Protein AF-A0A1M5T2S7-F1 (afdb_monomer_lite)

pLDDT: mean 73.6, std 13.75, range [48.53, 91.06]

Structure (mmCIF, N/CA/C/O backbone):
data_AF-A0A1M5T2S7-F1
#
_entry.id   AF-A0A1M5T2S7-F1
#
loop_
_atom_site.group_PDB
_atom_site.id
_atom_site.type_symbol
_atom_site.label_atom_id
_atom_site.label_alt_id
_atom_site.label_comp_id
_atom_site.label_asym_id
_atom_site.label_entity_id
_atom_site.label_seq_id
_atom_site.pdbx_PDB_ins_code
_atom_site.Cartn_x
_atom_site.Cartn_y
_atom_site.Cartn_z
_atom_site.occupancy
_atom_site.B_iso_or_equiv
_atom_site.auth_seq_id
_atom_site.auth_comp_id
_atom_site.auth_asym_id
_atom_site.auth_atom_id
_atom_site.pdbx_PDB_model_num
ATOM 1 N N . MET A 1 1 ? 0.866 -18.373 14.833 1.00 62.03 1 MET A N 1
ATOM 2 C CA . MET A 1 1 ? 0.786 -16.939 14.467 1.00 62.03 1 MET A CA 1
ATOM 3 C C . MET A 1 1 ? -0.603 -16.441 14.815 1.00 62.03 1 MET A C 1
ATOM 5 O O . MET A 1 1 ? -1.558 -17.088 14.413 1.00 62.03 1 MET A O 1
ATOM 9 N N . ASN A 1 2 ? -0.720 -15.351 15.576 1.00 82.12 2 ASN A N 1
ATOM 10 C CA . ASN A 1 2 ? -2.017 -14.754 15.910 1.00 82.12 2 ASN A CA 1
ATOM 11 C C . ASN A 1 2 ? -2.513 -13.877 14.748 1.00 82.12 2 ASN A C 1
ATOM 13 O O . ASN A 1 2 ? -1.698 -13.231 14.083 1.00 82.12 2 ASN A O 1
ATOM 17 N N . LEU A 1 3 ? -3.829 -13.815 14.523 1.00 81.38 3 LEU A N 1
ATOM 18 C CA . LEU A 1 3 ? -4.436 -12.997 13.463 1.00 81.38 3 LEU A CA 1
ATOM 19 C C . LEU A 1 3 ? -4.122 -11.505 13.654 1.00 81.38 3 LEU A C 1
ATOM 21 O O . LEU A 1 3 ? -3.834 -10.819 12.679 1.00 81.38 3 LEU A O 1
ATOM 25 N N . LYS A 1 4 ? -4.048 -11.023 14.902 1.00 80.94 4 LYS A N 1
ATOM 26 C CA . LYS A 1 4 ? -3.491 -9.699 15.246 1.00 80.94 4 LYS A CA 1
ATOM 27 C C . LYS A 1 4 ? -2.093 -9.455 14.676 1.00 80.94 4 LYS A C 1
ATOM 29 O O . LYS A 1 4 ? -1.859 -8.409 14.081 1.00 80.94 4 LYS A O 1
ATOM 34 N N . THR A 1 5 ? -1.168 -10.404 14.826 1.00 87.19 5 THR A N 1
ATOM 35 C CA . THR A 1 5 ? 0.204 -10.277 14.301 1.00 87.19 5 THR A CA 1
ATOM 36 C C . THR A 1 5 ? 0.207 -10.233 12.773 1.00 87.19 5 THR A C 1
ATOM 38 O O . THR A 1 5 ? 0.924 -9.429 12.184 1.00 87.19 5 THR A O 1
ATOM 41 N N . ILE A 1 6 ? -0.633 -11.054 12.135 1.00 87.00 6 ILE A N 1
ATOM 42 C CA . ILE A 1 6 ? -0.800 -11.071 10.675 1.00 87.00 6 ILE A CA 1
ATOM 43 C C . ILE A 1 6 ? -1.384 -9.740 10.183 1.00 87.00 6 ILE A C 1
ATOM 45 O O . ILE A 1 6 ? -0.851 -9.140 9.255 1.00 87.00 6 ILE A O 1
ATOM 49 N N . GLY A 1 7 ? -2.439 -9.242 1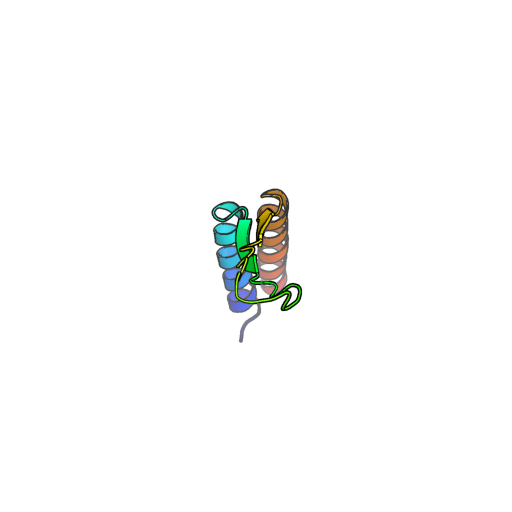0.829 1.00 85.38 7 GLY A N 1
ATOM 50 C CA . GLY A 1 7 ? -3.097 -7.993 10.455 1.00 85.38 7 GLY A CA 1
ATOM 51 C C . GLY A 1 7 ? -2.202 -6.765 10.638 1.00 85.38 7 GLY A C 1
ATOM 52 O O . GLY A 1 7 ? -2.162 -5.909 9.758 1.00 85.38 7 GLY A O 1
ATOM 53 N N . ILE A 1 8 ? -1.408 -6.711 11.714 1.00 87.94 8 ILE A N 1
ATOM 54 C CA . ILE A 1 8 ? -0.388 -5.666 11.901 1.00 87.94 8 ILE A CA 1
ATOM 55 C C . ILE A 1 8 ? 0.661 -5.727 10.782 1.00 87.94 8 ILE A C 1
ATOM 57 O O . ILE A 1 8 ? 1.012 -4.690 10.222 1.00 87.94 8 ILE A O 1
ATOM 61 N N . GLY A 1 9 ? 1.115 -6.927 10.402 1.00 91.06 9 GLY A N 1
ATOM 62 C CA . GLY A 1 9 ? 2.037 -7.105 9.277 1.00 91.06 9 GLY A CA 1
ATOM 63 C C . GLY A 1 9 ? 1.476 -6.566 7.957 1.00 91.06 9 GLY A C 1
ATOM 64 O O . GLY A 1 9 ? 2.165 -5.838 7.247 1.00 91.06 9 GLY A O 1
ATOM 65 N N . ILE A 1 10 ? 0.203 -6.849 7.663 1.00 88.50 10 ILE A N 1
ATOM 66 C CA . ILE A 1 10 ? -0.480 -6.355 6.455 1.00 88.50 10 ILE A CA 1
ATOM 67 C C . ILE A 1 10 ? -0.577 -4.824 6.454 1.00 88.50 10 ILE A C 1
ATOM 69 O O . ILE A 1 10 ? -0.338 -4.206 5.420 1.00 88.50 10 ILE A O 1
ATOM 73 N N . ILE A 1 11 ? -0.881 -4.198 7.597 1.00 89.06 11 ILE A N 1
ATOM 74 C CA . ILE A 1 11 ? -0.960 -2.731 7.709 1.00 89.06 11 ILE A CA 1
ATOM 75 C C . ILE A 1 11 ? 0.402 -2.086 7.431 1.00 89.06 11 ILE A C 1
ATOM 77 O O . ILE A 1 11 ? 0.468 -1.102 6.698 1.00 89.06 11 ILE A O 1
ATOM 81 N N . ILE A 1 12 ? 1.486 -2.647 7.976 1.00 90.88 12 ILE A N 1
ATOM 82 C CA . ILE A 1 12 ? 2.848 -2.141 7.746 1.00 90.88 12 ILE A CA 1
ATOM 83 C C . ILE A 1 12 ? 3.211 -2.241 6.260 1.00 90.88 12 ILE A C 1
ATOM 85 O O . ILE A 1 12 ? 3.691 -1.270 5.678 1.00 90.88 12 ILE A O 1
ATOM 89 N N . ILE A 1 13 ? 2.931 -3.381 5.624 1.00 88.50 13 ILE A N 1
ATOM 90 C CA . ILE A 1 13 ? 3.170 -3.576 4.186 1.00 88.50 13 ILE A CA 1
ATOM 91 C C . ILE A 1 13 ? 2.332 -2.595 3.355 1.00 88.50 13 ILE A C 1
ATOM 93 O O . ILE A 1 13 ? 2.853 -1.966 2.434 1.00 88.50 13 ILE A O 1
ATOM 97 N N . GLY A 1 14 ? 1.055 -2.418 3.706 1.00 85.06 14 GLY A N 1
ATOM 98 C CA . GLY A 1 14 ? 0.160 -1.465 3.053 1.00 85.06 14 GLY A CA 1
ATOM 99 C C . GLY A 1 14 ? 0.669 -0.028 3.154 1.00 85.06 14 GLY A C 1
ATOM 100 O O . GLY A 1 14 ? 0.688 0.681 2.152 1.00 85.06 14 GLY A O 1
ATOM 101 N N . ALA A 1 15 ? 1.165 0.383 4.326 1.00 87.38 15 ALA A N 1
ATOM 102 C CA . ALA A 1 15 ? 1.769 1.699 4.520 1.00 87.38 15 ALA A CA 1
ATOM 103 C C . ALA A 1 15 ? 3.002 1.895 3.628 1.00 87.38 15 ALA A C 1
ATOM 105 O O . ALA A 1 15 ? 3.096 2.905 2.935 1.00 87.38 15 ALA A O 1
ATOM 106 N N . ILE A 1 16 ? 3.903 0.909 3.569 1.00 87.50 16 ILE A N 1
ATOM 107 C CA . ILE A 1 16 ? 5.091 0.953 2.702 1.00 87.50 16 ILE A CA 1
ATOM 108 C C . ILE A 1 16 ? 4.686 1.074 1.225 1.00 87.50 16 ILE A C 1
ATOM 110 O O . ILE A 1 16 ? 5.256 1.892 0.509 1.00 87.50 16 ILE A O 1
ATOM 114 N N . MET A 1 17 ? 3.673 0.331 0.772 1.00 82.62 17 MET A N 1
ATOM 115 C CA . MET A 1 17 ? 3.167 0.416 -0.605 1.00 82.62 17 MET A CA 1
ATOM 116 C C . MET A 1 17 ? 2.598 1.792 -0.974 1.00 82.62 17 MET A C 1
ATOM 118 O O . MET A 1 17 ? 2.687 2.187 -2.133 1.00 82.62 17 MET A O 1
ATOM 122 N N . VAL A 1 18 ? 2.030 2.539 -0.020 1.00 81.00 18 VAL A N 1
ATOM 123 C CA . VAL A 1 18 ? 1.570 3.916 -0.281 1.00 81.00 18 VAL A CA 1
ATOM 124 C C . VAL A 1 18 ? 2.755 4.852 -0.532 1.00 81.00 18 VAL A C 1
ATOM 126 O O . VAL A 1 18 ? 2.665 5.719 -1.398 1.00 81.00 18 VAL A O 1
ATOM 129 N N . PHE A 1 19 ? 3.866 4.670 0.188 1.00 79.56 19 PHE A N 1
ATOM 130 C CA . PHE A 1 19 ? 5.084 5.459 -0.025 1.00 79.56 19 PHE A CA 1
ATOM 131 C C . PHE A 1 19 ? 5.846 5.034 -1.291 1.00 79.56 19 PHE A C 1
ATOM 133 O O . PHE A 1 19 ? 6.396 5.886 -1.985 1.00 79.56 19 PHE A O 1
ATOM 140 N N . TYR A 1 20 ? 5.847 3.740 -1.624 1.00 77.31 20 TYR A N 1
ATOM 141 C CA . TYR A 1 20 ? 6.465 3.184 -2.831 1.00 77.31 20 TYR A CA 1
ATOM 142 C C . TYR A 1 20 ? 5.404 2.902 -3.906 1.00 77.31 20 TYR A C 1
ATOM 144 O O . TYR A 1 20 ? 5.024 1.757 -4.155 1.00 77.31 20 TYR A O 1
ATOM 152 N N . THR A 1 21 ? 4.936 3.960 -4.575 1.00 71.19 21 THR A N 1
ATOM 153 C CA . THR A 1 21 ? 3.877 3.931 -5.613 1.00 71.19 21 THR A CA 1
ATOM 154 C C . THR A 1 21 ? 4.285 3.261 -6.930 1.00 71.19 21 THR A C 1
ATOM 156 O O . THR A 1 21 ? 3.530 3.238 -7.903 1.00 71.19 21 THR A O 1
ATOM 159 N N . GLY A 1 22 ? 5.465 2.661 -6.980 1.00 69.06 22 GLY A N 1
ATOM 160 C CA . GLY A 1 22 ? 5.886 1.846 -8.098 1.00 69.06 22 GLY A CA 1
ATOM 161 C C . GLY A 1 22 ? 7.315 1.375 -7.941 1.00 69.06 22 GLY A C 1
ATOM 162 O O . GLY A 1 22 ? 8.102 1.941 -7.181 1.00 69.06 22 GLY A O 1
ATOM 163 N N . PHE A 1 23 ? 7.645 0.334 -8.689 1.00 69.62 23 PHE A N 1
ATOM 164 C CA . PHE A 1 23 ? 9.010 -0.130 -8.864 1.00 69.62 23 PHE A CA 1
ATOM 165 C C . PHE A 1 23 ? 9.302 -0.206 -10.361 1.00 69.62 23 PHE A C 1
ATOM 167 O O . PHE A 1 23 ? 8.451 -0.574 -11.170 1.00 69.62 23 PHE A O 1
ATOM 174 N N . ASN A 1 24 ? 10.510 0.189 -10.748 1.00 62.59 24 ASN A N 1
ATOM 175 C CA . ASN A 1 24 ? 10.962 0.045 -12.125 1.00 62.59 24 ASN A CA 1
ATOM 176 C C . ASN A 1 24 ? 11.603 -1.334 -12.270 1.00 62.59 24 ASN A C 1
ATOM 178 O O . ASN A 1 24 ? 12.590 -1.616 -11.590 1.00 62.59 24 ASN A O 1
ATOM 182 N N . TYR A 1 25 ? 11.042 -2.188 -13.126 1.00 59.91 25 TYR A N 1
ATOM 183 C CA . TYR A 1 25 ? 11.656 -3.467 -13.462 1.00 59.91 25 TYR A CA 1
ATOM 184 C C . TYR A 1 25 ? 12.375 -3.320 -14.802 1.00 59.91 25 TYR A C 1
ATOM 186 O O . TYR A 1 25 ? 11.760 -2.981 -15.814 1.00 59.91 25 TYR A O 1
ATOM 194 N N . VAL A 1 26 ? 13.692 -3.516 -14.808 1.00 60.47 26 VAL A N 1
ATOM 195 C CA . VAL A 1 26 ? 14.497 -3.446 -16.032 1.00 60.47 26 VAL A CA 1
ATOM 196 C C . VAL A 1 26 ? 14.542 -4.842 -16.631 1.00 60.47 26 VAL A C 1
ATOM 198 O O . VAL A 1 26 ? 15.061 -5.766 -16.007 1.00 60.47 26 VAL A O 1
ATOM 201 N N . THR A 1 27 ? 14.000 -4.996 -17.837 1.00 62.38 27 THR A N 1
ATOM 202 C CA . THR A 1 27 ? 14.085 -6.248 -18.589 1.00 62.38 27 THR A CA 1
ATOM 203 C C . THR A 1 27 ? 15.073 -6.064 -19.735 1.00 62.38 27 THR A C 1
ATOM 205 O O . THR A 1 27 ? 14.909 -5.203 -20.601 1.00 62.38 27 THR A O 1
ATOM 208 N N . THR A 1 28 ? 16.110 -6.900 -19.747 1.00 60.12 28 THR A N 1
ATOM 209 C CA . THR A 1 28 ? 17.067 -6.985 -20.854 1.00 60.12 28 THR A CA 1
ATOM 210 C C . THR A 1 28 ? 16.569 -8.030 -21.846 1.00 60.12 28 THR A C 1
ATOM 212 O O . THR A 1 28 ? 16.868 -9.217 -21.716 1.00 60.12 28 THR A O 1
ATOM 215 N N . GLU A 1 29 ? 15.793 -7.605 -22.842 1.00 58.41 29 GLU A N 1
ATOM 216 C CA . GLU A 1 29 ? 15.427 -8.479 -23.958 1.00 58.41 29 GLU A CA 1
ATOM 217 C C . GLU A 1 29 ? 16.570 -8.534 -24.979 1.00 58.41 29 GLU A C 1
ATOM 219 O O . GLU A 1 29 ? 16.890 -7.552 -25.652 1.00 58.41 29 GLU A O 1
ATOM 224 N N . LYS A 1 30 ? 17.187 -9.713 -25.118 1.00 55.19 30 LYS A N 1
ATOM 225 C CA . LYS A 1 30 ? 18.135 -10.020 -26.198 1.00 55.19 30 LYS A CA 1
ATOM 226 C C . LYS A 1 30 ? 17.366 -10.264 -27.498 1.00 55.19 30 LYS A C 1
ATOM 228 O O . LYS A 1 30 ? 17.150 -11.405 -27.899 1.00 55.19 30 LYS A O 1
ATOM 233 N N . VAL A 1 31 ? 16.920 -9.196 -28.153 1.00 51.66 31 VAL A N 1
ATOM 234 C CA . VAL A 1 31 ? 16.237 -9.290 -29.450 1.00 51.66 31 VAL A CA 1
ATOM 235 C C . VAL A 1 31 ? 17.257 -9.372 -30.589 1.00 51.66 31 VAL A C 1
ATOM 237 O O . VAL A 1 31 ? 17.703 -8.367 -31.123 1.00 51.66 31 VAL A O 1
ATOM 240 N N . VAL A 1 32 ? 17.553 -10.621 -30.959 1.00 49.59 32 VAL A N 1
ATOM 241 C CA . VAL A 1 32 ? 18.061 -11.098 -32.257 1.00 49.59 32 VAL A CA 1
ATOM 242 C C . VAL A 1 32 ? 19.492 -10.686 -32.636 1.00 49.59 32 VAL A C 1
ATOM 244 O O . VAL A 1 32 ? 19.791 -9.542 -32.962 1.00 49.59 32 VAL A O 1
ATOM 247 N N . ALA A 1 33 ? 20.379 -11.684 -32.669 1.00 51.72 33 ALA A N 1
ATOM 248 C CA . ALA A 1 33 ? 21.753 -11.566 -33.144 1.00 51.72 33 ALA A CA 1
ATOM 249 C C . ALA A 1 33 ? 21.802 -11.351 -34.671 1.00 51.72 33 ALA A C 1
ATOM 251 O O . ALA A 1 33 ? 21.933 -12.300 -35.440 1.00 51.72 33 ALA A O 1
ATOM 252 N N . PHE A 1 34 ? 21.711 -10.097 -35.112 1.00 49.91 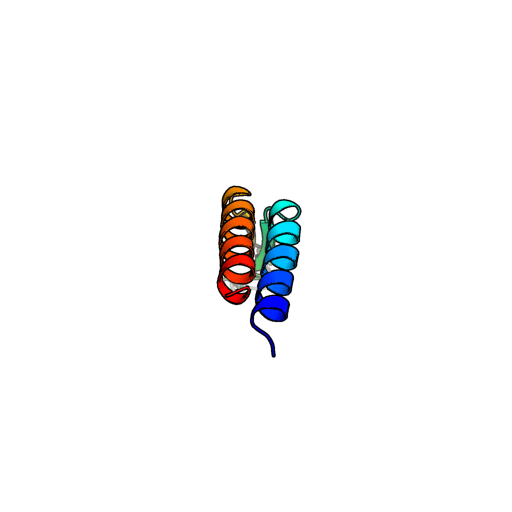34 PHE A N 1
ATOM 253 C CA . PHE A 1 34 ? 22.112 -9.675 -36.456 1.00 49.91 34 PHE A CA 1
ATOM 254 C C . PHE A 1 34 ? 23.511 -9.039 -36.384 1.00 49.91 34 PHE A C 1
ATOM 256 O O . PHE A 1 3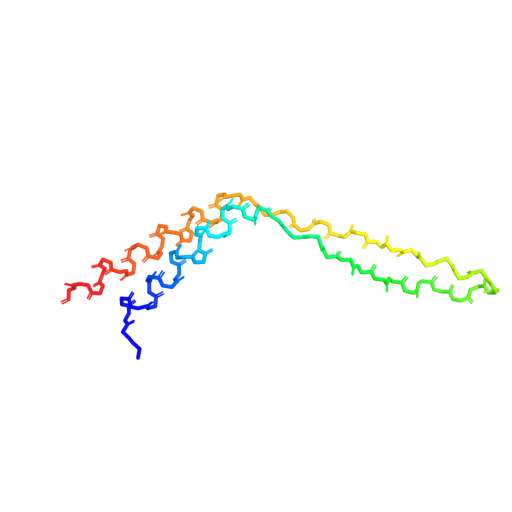4 ? 23.656 -7.823 -36.302 1.00 49.91 34 PHE A O 1
ATOM 263 N N . GLY A 1 35 ? 24.559 -9.870 -36.404 1.00 58.97 35 GLY A N 1
ATOM 264 C CA . GLY A 1 35 ? 25.952 -9.405 -36.495 1.00 58.97 35 GL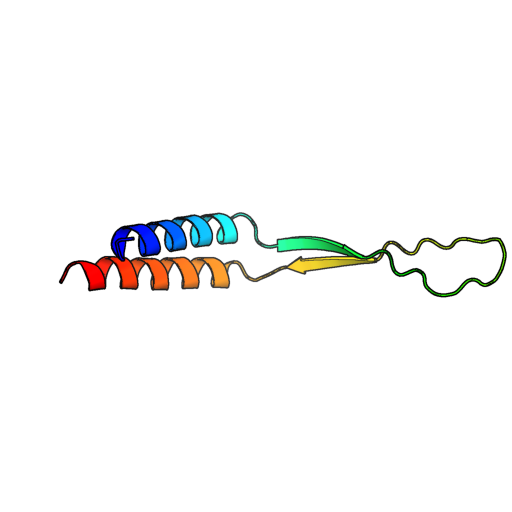Y A CA 1
ATOM 265 C C . GLY A 1 35 ? 26.523 -8.728 -35.228 1.00 58.97 35 GLY A C 1
ATOM 266 O O . GLY A 1 35 ? 25.907 -8.787 -34.168 1.00 58.97 35 GLY A O 1
ATOM 267 N N . PRO A 1 36 ? 27.720 -8.104 -35.313 1.00 52.00 36 PRO A N 1
ATOM 268 C CA . PRO A 1 36 ? 28.548 -7.665 -34.173 1.00 52.00 36 PRO A CA 1
ATOM 269 C C . PRO A 1 36 ? 28.015 -6.433 -33.419 1.00 52.00 36 PRO A C 1
ATOM 271 O O . PRO A 1 36 ? 28.739 -5.821 -32.637 1.00 52.00 36 PRO A O 1
ATOM 274 N N . ILE A 1 37 ? 26.767 -6.035 -33.664 1.00 53.09 37 ILE A N 1
ATOM 275 C CA . ILE A 1 37 ? 26.154 -4.860 -33.052 1.00 53.09 37 ILE A CA 1
ATOM 276 C C . ILE A 1 37 ? 25.175 -5.363 -31.994 1.00 53.09 37 ILE A C 1
ATOM 278 O O . ILE A 1 37 ? 23.999 -5.604 -32.261 1.00 53.09 37 ILE A O 1
ATOM 282 N N . GLU A 1 38 ? 25.684 -5.561 -30.779 1.00 52.78 38 GLU A N 1
ATOM 283 C CA . GLU A 1 38 ? 24.870 -5.887 -29.610 1.00 52.78 38 GLU A CA 1
ATOM 284 C C . GLU A 1 38 ? 24.038 -4.664 -29.209 1.00 52.78 38 GLU A C 1
ATOM 286 O O . GLU A 1 38 ? 24.416 -3.869 -28.347 1.00 52.78 38 GLU A O 1
ATOM 291 N N . ILE A 1 39 ? 22.882 -4.485 -29.848 1.00 53.12 39 ILE A N 1
ATOM 292 C CA . ILE A 1 39 ? 21.913 -3.473 -29.432 1.00 53.12 39 ILE A CA 1
ATOM 293 C C . ILE A 1 39 ? 21.233 -3.996 -28.159 1.00 53.12 39 ILE A C 1
ATOM 295 O O . ILE A 1 39 ? 20.150 -4.575 -28.196 1.00 53.12 39 ILE A O 1
ATOM 299 N N . ASN A 1 40 ? 21.901 -3.824 -27.014 1.00 55.81 40 ASN A N 1
ATOM 300 C CA . ASN A 1 40 ? 21.347 -4.081 -25.687 1.00 55.81 40 ASN A CA 1
ATOM 301 C C . ASN A 1 40 ? 20.203 -3.089 -25.433 1.00 55.81 40 ASN A C 1
ATOM 303 O O . ASN A 1 40 ? 20.407 -2.004 -24.886 1.00 55.81 40 ASN A O 1
ATOM 307 N N . ARG A 1 41 ? 18.984 -3.426 -25.866 1.00 56.44 41 ARG A N 1
ATOM 308 C CA . ARG A 1 41 ? 17.807 -2.598 -25.604 1.00 56.44 41 ARG A CA 1
ATOM 309 C C . ARG A 1 41 ? 17.344 -2.861 -24.168 1.00 56.44 41 ARG A C 1
ATOM 311 O O . ARG A 1 41 ? 16.529 -3.743 -23.923 1.00 56.44 41 ARG A O 1
ATOM 318 N N . GLN A 1 42 ? 17.903 -2.119 -23.210 1.00 59.59 42 GLN A N 1
ATOM 319 C CA . GLN A 1 42 ? 17.392 -2.078 -21.838 1.00 59.59 42 GLN A CA 1
ATOM 320 C C . GLN A 1 42 ? 15.994 -1.455 -21.874 1.00 59.59 42 GLN A C 1
ATOM 322 O O . GLN A 1 42 ? 15.854 -0.243 -22.043 1.00 59.59 42 GLN A O 1
ATOM 327 N N . GLN A 1 43 ? 14.958 -2.287 -21.785 1.00 61.62 43 GLN A N 1
ATOM 328 C CA . GLN A 1 43 ? 13.581 -1.820 -21.722 1.00 61.62 43 GLN A CA 1
ATOM 329 C C . GLN A 1 43 ? 13.216 -1.645 -20.248 1.00 61.62 43 GLN A C 1
ATOM 331 O O . GLN A 1 43 ? 13.129 -2.605 -19.479 1.00 61.62 43 GLN A O 1
ATOM 336 N N . ASN A 1 44 ? 13.041 -0.388 -19.846 1.00 62.44 44 ASN A N 1
ATOM 337 C CA . ASN A 1 44 ? 12.539 -0.043 -18.523 1.00 62.44 44 ASN A CA 1
ATOM 338 C C . ASN A 1 44 ? 11.025 -0.259 -18.521 1.00 62.44 44 ASN A C 1
ATOM 340 O O . ASN A 1 44 ? 10.306 0.432 -19.244 1.00 62.44 44 ASN A O 1
ATOM 344 N N . HIS A 1 45 ? 10.542 -1.198 -17.713 1.00 69.50 45 HIS A N 1
ATOM 345 C CA . HIS A 1 45 ? 9.119 -1.401 -17.475 1.00 69.50 45 HIS A CA 1
ATOM 346 C C . HIS A 1 45 ? 8.756 -0.797 -16.114 1.00 69.50 45 HIS A C 1
ATOM 348 O O . HIS A 1 45 ? 8.861 -1.473 -15.084 1.00 69.50 45 HIS A O 1
ATOM 354 N N . PRO A 1 46 ? 8.344 0.484 -16.074 1.00 69.56 46 PRO A N 1
ATOM 355 C CA . PRO A 1 46 ? 7.863 1.095 -14.847 1.00 69.56 46 PRO A CA 1
ATOM 356 C C . PRO A 1 46 ? 6.530 0.457 -14.456 1.00 69.56 46 PRO A C 1
ATOM 358 O O . PRO A 1 46 ? 5.505 0.681 -15.102 1.00 69.56 46 PRO A O 1
ATOM 361 N N . VAL A 1 47 ? 6.534 -0.328 -13.379 1.00 72.00 47 VAL A N 1
ATOM 362 C CA . VAL A 1 47 ? 5.312 -0.827 -12.751 1.00 72.00 47 VAL A CA 1
ATOM 363 C C . VAL A 1 47 ? 4.891 0.206 -11.723 1.00 72.00 47 VAL A C 1
ATOM 365 O O . VAL A 1 47 ? 5.391 0.250 -10.601 1.00 72.00 47 VAL A O 1
ATOM 368 N N . GLN A 1 48 ? 3.988 1.078 -12.148 1.00 71.88 48 GLN A N 1
ATOM 369 C CA . GLN A 1 48 ? 3.383 2.110 -11.320 1.00 71.88 48 GLN A CA 1
ATOM 370 C C . GLN A 1 48 ? 1.983 1.652 -10.927 1.00 71.88 48 GLN A C 1
ATOM 372 O O . GLN A 1 48 ? 1.101 1.485 -11.769 1.00 71.88 48 GLN A O 1
ATOM 377 N N . TRP A 1 49 ? 1.797 1.401 -9.638 1.00 77.12 49 TRP A N 1
ATOM 378 C CA . TRP A 1 49 ? 0.509 1.030 -9.070 1.00 77.12 49 TRP A CA 1
ATOM 379 C C . TRP A 1 49 ? -0.090 2.220 -8.330 1.00 77.12 49 TRP A C 1
ATOM 381 O O . TRP A 1 49 ? 0.606 3.037 -7.729 1.00 77.12 49 TRP A O 1
ATOM 391 N N . SER A 1 50 ? -1.414 2.344 -8.387 1.00 80.69 50 SER A N 1
ATOM 392 C CA . SER A 1 50 ? -2.089 3.470 -7.747 1.00 80.69 50 SER A CA 1
ATOM 393 C C . SER A 1 50 ? -1.909 3.410 -6.220 1.00 80.69 50 SER A C 1
ATOM 395 O O . SER A 1 50 ? -2.158 2.347 -5.641 1.00 80.69 50 SER A O 1
ATOM 397 N N . PRO A 1 51 ? -1.573 4.529 -5.540 1.00 82.50 51 PRO A N 1
AT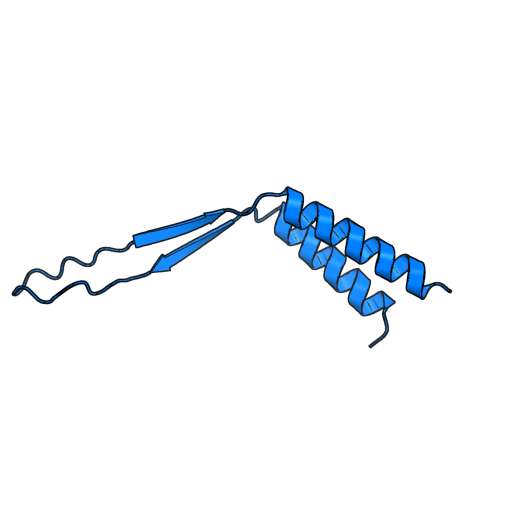OM 398 C CA . PRO A 1 51 ? -1.488 4.594 -4.074 1.00 82.50 51 PRO A CA 1
ATOM 399 C C . PRO A 1 51 ? -2.763 4.102 -3.370 1.00 82.50 51 PRO A C 1
ATOM 401 O O . PRO A 1 51 ? -2.726 3.649 -2.227 1.00 82.50 51 PRO A O 1
ATOM 404 N N . ILE A 1 52 ? -3.896 4.140 -4.078 1.00 84.00 52 ILE A N 1
ATOM 405 C CA . ILE A 1 52 ? -5.197 3.623 -3.642 1.00 84.00 52 ILE A CA 1
ATOM 406 C C . ILE A 1 52 ? -5.106 2.145 -3.232 1.00 84.00 52 ILE A C 1
ATOM 408 O O . ILE A 1 52 ? -5.753 1.740 -2.269 1.00 84.00 52 ILE A O 1
ATOM 412 N N . VAL A 1 53 ? -4.271 1.343 -3.903 1.00 85.25 53 VAL A N 1
ATOM 413 C CA . VAL A 1 53 ? -4.086 -0.083 -3.583 1.00 85.25 53 VAL A CA 1
ATOM 414 C C . VAL A 1 53 ? -3.523 -0.256 -2.170 1.00 85.25 53 VAL A C 1
ATOM 416 O O . VAL A 1 53 ? -4.034 -1.069 -1.398 1.00 85.25 53 VAL A O 1
ATOM 419 N N . GLY A 1 54 ? -2.526 0.552 -1.798 1.00 84.12 54 GLY A N 1
ATOM 420 C CA . GLY A 1 54 ? -1.955 0.546 -0.450 1.00 84.12 54 GLY A CA 1
ATOM 421 C C . GLY A 1 54 ? -2.968 0.982 0.614 1.00 84.12 54 GLY A C 1
ATOM 422 O O . GLY A 1 54 ? -3.069 0.351 1.665 1.00 84.12 54 GLY A O 1
ATOM 423 N N . ILE A 1 55 ? -3.796 1.990 0.316 1.00 86.25 55 ILE A N 1
ATOM 424 C CA . ILE A 1 55 ? -4.870 2.449 1.217 1.00 86.25 55 ILE A CA 1
ATOM 425 C C . ILE A 1 55 ? -5.900 1.335 1.460 1.00 86.25 55 ILE A C 1
ATOM 427 O O . ILE A 1 55 ? -6.272 1.077 2.606 1.00 86.25 55 ILE A O 1
ATOM 431 N N . VAL A 1 56 ? -6.332 0.632 0.409 1.00 89.06 56 VAL A N 1
ATOM 432 C CA . VAL A 1 56 ? -7.275 -0.494 0.525 1.00 89.06 56 VAL A CA 1
ATOM 433 C C . VAL A 1 56 ? -6.682 -1.624 1.371 1.00 89.06 56 VAL A C 1
ATOM 435 O O . VAL A 1 56 ? -7.366 -2.156 2.246 1.00 89.06 56 VAL A O 1
ATOM 438 N N . LEU A 1 57 ? -5.402 -1.949 1.174 1.00 87.12 57 LEU A N 1
ATOM 439 C CA . LEU A 1 57 ? -4.684 -2.942 1.981 1.00 87.12 57 LEU A CA 1
ATOM 440 C C . LEU A 1 57 ? -4.666 -2.588 3.473 1.00 87.12 57 LEU A C 1
ATOM 442 O O . LEU A 1 57 ? -4.921 -3.457 4.307 1.00 87.12 57 LEU A O 1
ATOM 446 N N . ILE A 1 58 ? -4.426 -1.319 3.815 1.00 88.31 58 ILE A N 1
ATOM 447 C CA . ILE A 1 58 ? -4.453 -0.843 5.206 1.00 88.31 58 ILE A CA 1
ATOM 448 C C . ILE A 1 58 ? -5.847 -1.019 5.817 1.00 88.31 58 ILE A C 1
ATOM 450 O O . ILE A 1 58 ? -5.962 -1.507 6.941 1.00 88.31 58 ILE A O 1
ATOM 454 N N . ILE A 1 59 ? -6.910 -0.672 5.082 1.00 90.31 59 ILE A N 1
ATOM 455 C CA . ILE A 1 59 ? -8.296 -0.819 5.554 1.00 90.31 59 ILE A CA 1
ATOM 456 C C . ILE A 1 59 ? -8.621 -2.295 5.816 1.00 90.31 59 ILE A C 1
ATOM 458 O O . ILE A 1 59 ? -9.130 -2.636 6.885 1.00 90.31 59 ILE A O 1
ATOM 462 N N . VAL A 1 60 ? -8.291 -3.183 4.875 1.00 88.94 60 VAL A N 1
ATOM 463 C CA . 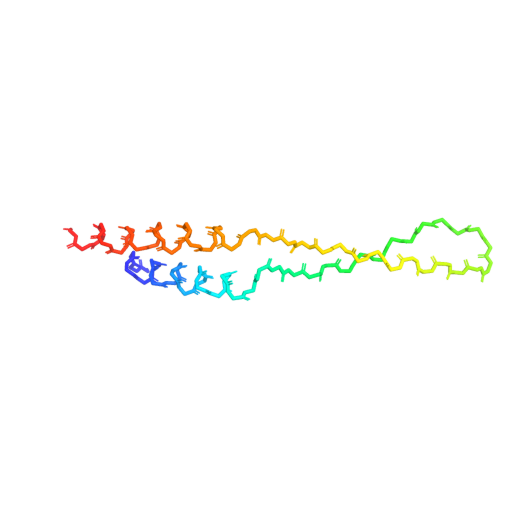VAL A 1 60 ? -8.528 -4.629 5.015 1.00 88.94 60 VAL A CA 1
ATOM 464 C C . VAL A 1 60 ? -7.729 -5.209 6.186 1.00 88.94 60 VAL A C 1
ATOM 466 O O . VAL A 1 60 ? -8.282 -5.957 6.997 1.00 88.94 60 VAL A O 1
ATOM 469 N N . GLY A 1 61 ? -6.456 -4.825 6.326 1.00 85.00 61 GLY A N 1
ATOM 470 C CA . GLY A 1 61 ? -5.614 -5.206 7.461 1.00 85.00 61 GLY A CA 1
ATOM 471 C C . GLY A 1 61 ? -6.192 -4.731 8.798 1.00 85.00 61 GLY A C 1
ATOM 472 O O . GLY A 1 61 ? -6.276 -5.511 9.746 1.00 85.00 61 GLY A O 1
ATOM 473 N N . GLY A 1 62 ? -6.683 -3.491 8.858 1.00 87.12 62 GLY A N 1
ATOM 474 C CA . GLY A 1 62 ? -7.365 -2.934 10.027 1.00 87.12 62 GLY A CA 1
ATOM 475 C C . GLY A 1 62 ? -8.615 -3.724 10.420 1.00 87.12 62 GLY A C 1
ATOM 476 O O . GLY A 1 62 ? -8.781 -4.077 11.587 1.00 87.12 62 GLY A O 1
ATOM 477 N N . ILE A 1 63 ? -9.463 -4.076 9.448 1.00 87.56 63 ILE A N 1
ATOM 478 C CA . ILE A 1 63 ? -10.675 -4.878 9.683 1.00 87.56 63 ILE A CA 1
ATOM 479 C C . ILE A 1 63 ? -10.325 -6.265 10.241 1.00 87.56 63 ILE A C 1
ATOM 481 O O . ILE A 1 63 ? -10.993 -6.734 11.165 1.00 87.56 63 ILE A O 1
ATOM 485 N N . LEU A 1 64 ? -9.276 -6.911 9.722 1.00 85.44 64 LEU A N 1
ATOM 486 C CA . LEU A 1 64 ? -8.807 -8.209 10.217 1.00 85.44 64 LEU A CA 1
ATOM 487 C C . LEU A 1 64 ? -8.357 -8.138 11.683 1.00 85.44 64 LEU A C 1
ATOM 489 O O . LEU A 1 64 ? -8.744 -8.993 12.478 1.00 85.44 64 LEU A O 1
ATOM 493 N N . VAL A 1 65 ? -7.609 -7.096 12.065 1.00 84.06 65 VAL A N 1
ATOM 494 C CA . VAL A 1 65 ? -7.175 -6.884 13.460 1.00 84.06 65 VAL A CA 1
ATOM 495 C C . VAL A 1 65 ? -8.367 -6.646 14.392 1.00 84.06 65 VAL A C 1
ATOM 497 O O . VAL A 1 65 ? -8.382 -7.148 15.517 1.00 84.06 65 VAL A O 1
ATOM 500 N N . ILE A 1 66 ? -9.373 -5.891 13.937 1.00 83.62 66 ILE A N 1
ATOM 501 C CA . ILE A 1 66 ? -10.576 -5.590 14.726 1.00 83.62 66 ILE A CA 1
ATOM 502 C C . ILE A 1 66 ? -11.449 -6.841 14.897 1.00 83.62 66 ILE A C 1
ATOM 504 O O . ILE A 1 66 ? -11.962 -7.074 15.991 1.00 83.62 66 ILE A O 1
ATOM 508 N N . ARG A 1 67 ? -11.609 -7.667 13.854 1.00 80.25 67 ARG A N 1
ATOM 509 C CA . ARG A 1 67 ? -12.409 -8.902 13.929 1.00 80.25 67 ARG A CA 1
ATOM 510 C C . ARG A 1 67 ? -11.789 -9.975 14.823 1.00 80.25 67 ARG A C 1
ATOM 512 O O . ARG A 1 67 ? -12.538 -10.673 15.488 1.00 80.25 67 ARG A O 1
ATOM 519 N N . ASP A 1 68 ? -10.462 -10.047 14.903 1.00 66.75 68 ASP A N 1
ATOM 520 C CA . ASP A 1 68 ? -9.730 -10.956 15.808 1.00 66.75 68 ASP A CA 1
ATOM 521 C C . ASP A 1 68 ? -9.784 -10.534 17.291 1.00 66.75 68 ASP A C 1
ATOM 523 O O . ASP A 1 68 ? -9.247 -11.194 18.182 1.00 66.75 68 ASP A O 1
ATOM 527 N N . LYS A 1 69 ? -10.377 -9.375 17.595 1.00 57.03 69 LYS A N 1
ATOM 528 C CA . LYS A 1 69 ? -10.602 -8.929 18.976 1.00 57.03 69 LYS A CA 1
ATOM 529 C C . LYS A 1 69 ? -11.882 -9.503 19.604 1.00 57.03 69 LYS A C 1
ATOM 531 O O . LYS A 1 69 ? -12.169 -9.132 20.741 1.00 57.03 69 LYS A O 1
ATOM 536 N N . LYS A 1 70 ? -12.617 -10.366 18.900 1.00 48.53 70 LYS A N 1
ATOM 537 C CA . LYS A 1 70 ? -13.813 -11.062 19.390 1.00 48.53 70 LYS A CA 1
ATOM 538 C C . LYS A 1 70 ? -13.526 -12.543 19.589 1.00 48.53 70 LYS A C 1
ATOM 540 O O . LYS A 1 70 ? -14.056 -13.083 20.579 1.00 48.53 70 LYS A O 1
#

Sequence (70 aa):
MNLKTIGIGIIIIGAIMVFYTGFNYVTTEKVVAFGPIEINRQQNHPVQWSPIVGIVLIIVGGILVIRDKK

Radius of gyration: 20.09 Å; chains: 1; bounding box: 42×22×56 Å

Organism: NCBI:txid280093

Secondary structure (DSSP, 8-state):
--HHHHHHHHHHHHHHHHH--EEEEEEEE-----TT----EEEEEEEE--HHHHHHHHHHHHHHHHHTT-

Foldseek 3Di:
DQLLVVLVVQLVVLVVCLVPQWDWDWDFDQPDDPDPDRPRPGDTDIGGHDSVSSVVSNVVSVVSNVVSVD